Protein AF-A0A8B6E250-F1 (afdb_monomer_lite)

Foldseek 3Di:
DPDPDQAPPDFPPDPPDTLDQVVVLVVLLVVLVVVLVVVAQEDEDEQCPCVPSNVHDNVSVVVSVVVSCVVRNHHYDHDYPDPPDDDD

Sequence (88 aa):
QWDFGTTDQNFRNIPPYKDTRGNRIIWFKQCLEQLKELNVKTVGLPDHIGCGLGGGDWTAYFQIIENFAKANDINFILVRQSFLQKWI

InterPro domains:
  IPR043472 Macro domain-like [G3DSA:3.40.220.10] (1-85)
  IPR043472 Macro domain-like [SSF52949] (22-77)

Radius of gyration: 14.99 Å; chains: 1; bounding box: 33×29×38 Å

Secondary structure (DSSP, 8-state):
------TTT---EETTEE--HHHHHHHHHHHHHHHHHTT-SEEEEETTTTTSTT---HHHHHHHHHHHHHHHT-EEEEE---------

pLDDT: mean 82.01, std 17.09, range [43.88, 97.5]

Organism: Mytilus galloprovincialis (NCBI:txid29158)

Structure (mmCIF, N/CA/C/O backbone):
data_AF-A0A8B6E250-F1
#
_entry.id   AF-A0A8B6E250-F1
#
loop_
_atom_site.group_PDB
_atom_site.id
_atom_site.type_symbol
_atom_site.label_atom_id
_atom_site.label_alt_id
_atom_site.label_comp_id
_atom_site.label_asym_id
_atom_site.label_entity_id
_atom_site.label_seq_id
_atom_site.pdbx_PDB_ins_code
_atom_site.Cartn_x
_atom_site.Cartn_y
_atom_site.Cartn_z
_atom_site.occupancy
_atom_site.B_iso_or_equiv
_atom_site.auth_seq_id
_atom_site.auth_comp_id
_atom_site.auth_asym_id
_atom_site.auth_atom_id
_atom_site.pdbx_PDB_model_num
ATOM 1 N N . GLN A 1 1 ? -13.645 9.596 -18.132 1.00 46.41 1 GLN A N 1
ATOM 2 C CA . GLN A 1 1 ? -12.379 9.453 -18.886 1.00 46.41 1 GLN A CA 1
ATOM 3 C C . GLN A 1 1 ? -12.152 7.956 -19.085 1.00 46.41 1 GLN A C 1
ATOM 5 O O . GLN A 1 1 ? -11.817 7.298 -18.115 1.00 46.41 1 GLN A O 1
ATOM 10 N N . TRP A 1 2 ? -12.467 7.415 -20.272 1.00 48.47 2 TRP A N 1
ATOM 11 C CA . TRP A 1 2 ? -12.761 5.979 -20.498 1.00 48.47 2 TRP A CA 1
ATOM 12 C C . TRP A 1 2 ? -11.829 5.269 -21.493 1.00 48.47 2 TRP A C 1
ATOM 14 O O . TRP A 1 2 ? -12.205 4.264 -22.080 1.00 48.47 2 TRP A O 1
ATOM 24 N N . ASP A 1 3 ? -10.614 5.773 -21.679 1.00 50.91 3 ASP A N 1
ATOM 25 C CA . ASP A 1 3 ? -9.599 5.073 -22.469 1.00 50.91 3 ASP A CA 1
ATOM 26 C C . ASP A 1 3 ? -8.415 4.750 -21.557 1.00 50.91 3 ASP A C 1
ATOM 28 O O . ASP A 1 3 ? -7.666 5.652 -21.158 1.00 50.91 3 ASP A O 1
ATOM 32 N N . PHE A 1 4 ? -8.350 3.485 -21.129 1.00 55.28 4 PHE A N 1
ATOM 33 C CA . PHE A 1 4 ? -7.410 2.985 -20.125 1.00 55.28 4 PHE A CA 1
ATOM 34 C C . PHE A 1 4 ? -6.047 2.590 -20.697 1.00 55.28 4 PHE A C 1
ATOM 36 O O . PHE A 1 4 ? -5.147 2.345 -19.900 1.00 55.28 4 PHE A O 1
ATOM 43 N N . GLY A 1 5 ? -5.861 2.590 -22.025 1.00 51.44 5 GLY A N 1
ATOM 44 C CA . GLY A 1 5 ? -4.598 2.201 -22.658 1.00 51.44 5 GLY A CA 1
ATOM 45 C C . GLY A 1 5 ? -4.204 0.738 -22.392 1.00 51.44 5 GLY A C 1
ATOM 46 O O . GLY A 1 5 ? -4.426 0.170 -21.326 1.00 51.44 5 GLY A O 1
ATOM 47 N N . THR A 1 6 ? -3.605 0.077 -23.376 1.00 49.16 6 THR A N 1
ATOM 48 C CA . THR A 1 6 ? -3.020 -1.256 -23.173 1.00 49.16 6 THR A CA 1
ATOM 49 C C . THR A 1 6 ? -1.685 -1.128 -22.446 1.00 49.16 6 THR A C 1
ATOM 51 O O . THR A 1 6 ? -0.820 -0.330 -22.817 1.00 49.16 6 THR A O 1
ATOM 54 N N . THR A 1 7 ? -1.526 -1.914 -21.390 1.00 56.12 7 THR A N 1
ATOM 55 C CA . THR A 1 7 ? -0.738 -1.558 -20.208 1.00 56.12 7 THR A CA 1
ATOM 56 C C . THR A 1 7 ? 0.750 -1.829 -20.237 1.00 56.12 7 THR A C 1
ATOM 58 O O . THR A 1 7 ? 1.418 -1.536 -19.251 1.00 56.12 7 THR A O 1
ATOM 61 N N . ASP A 1 8 ? 1.287 -2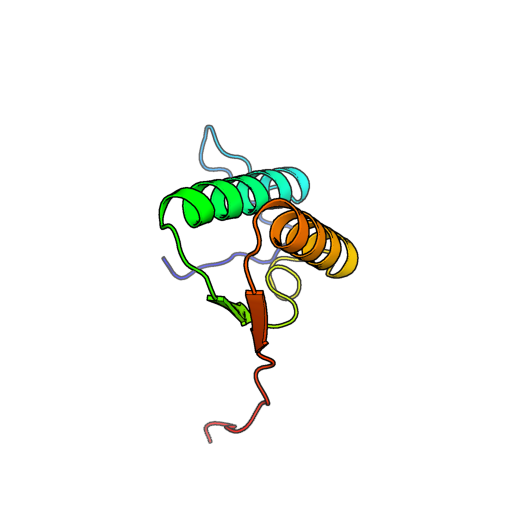.200 -21.395 1.00 53.62 8 ASP A N 1
ATOM 62 C CA . ASP A 1 8 ? 2.724 -2.430 -21.552 1.00 53.62 8 ASP A CA 1
ATOM 63 C C . ASP A 1 8 ? 3.368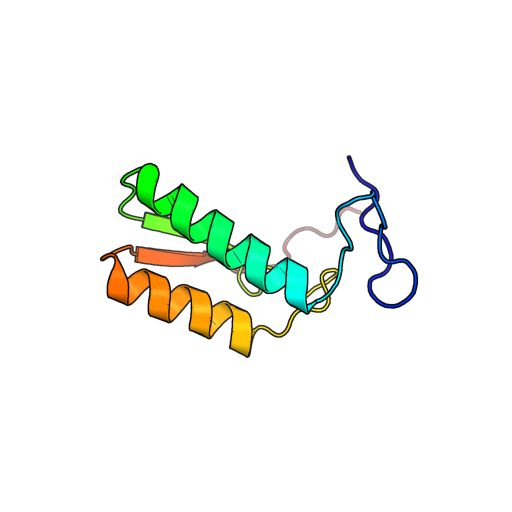 -1.608 -22.680 1.00 53.62 8 ASP A C 1
ATOM 65 O O . ASP A 1 8 ? 4.591 -1.554 -22.771 1.00 53.62 8 ASP A O 1
ATOM 69 N N . GLN A 1 9 ? 2.581 -0.934 -23.532 1.00 53.56 9 GLN A N 1
ATOM 70 C CA . GLN A 1 9 ? 3.117 -0.216 -24.705 1.00 53.56 9 GLN A CA 1
ATOM 71 C C . GLN A 1 9 ? 2.734 1.268 -24.772 1.00 53.56 9 GLN A C 1
ATOM 73 O O . GLN A 1 9 ? 3.380 2.020 -25.494 1.00 53.56 9 GLN A O 1
ATOM 78 N N . ASN A 1 10 ? 1.737 1.715 -23.998 1.00 53.56 10 ASN A N 1
ATOM 79 C CA . ASN A 1 10 ? 1.230 3.090 -24.041 1.00 53.56 10 ASN A CA 1
ATOM 80 C C . ASN A 1 10 ? 1.023 3.656 -22.629 1.00 53.56 10 ASN A C 1
ATOM 82 O O . ASN A 1 10 ? -0.107 3.888 -22.196 1.00 53.56 10 ASN A O 1
ATOM 86 N N . PHE A 1 11 ? 2.114 3.886 -21.888 1.00 60.84 11 PHE A N 1
ATOM 87 C CA . PHE A 1 11 ? 2.032 4.641 -20.637 1.00 60.84 11 PHE A CA 1
ATOM 88 C C . PHE A 1 11 ? 1.503 6.042 -20.935 1.00 60.84 11 PHE A C 1
ATOM 90 O O . PHE A 1 11 ? 2.107 6.794 -21.706 1.00 60.84 11 PHE A O 1
ATOM 97 N N . ARG A 1 12 ? 0.383 6.418 -20.313 1.00 62.75 12 ARG A N 1
ATOM 98 C CA . ARG A 1 12 ? -0.114 7.788 -20.414 1.00 62.75 12 ARG A CA 1
ATOM 99 C C . ARG A 1 12 ? 0.877 8.685 -19.676 1.00 62.75 12 ARG A C 1
ATOM 101 O O . ARG A 1 12 ? 0.973 8.662 -18.451 1.00 62.75 12 ARG A O 1
ATOM 108 N N . ASN A 1 13 ? 1.666 9.429 -20.438 1.00 67.44 13 ASN A N 1
ATOM 109 C CA . ASN A 1 13 ? 2.564 10.440 -19.907 1.00 67.44 13 ASN A CA 1
ATOM 110 C C . ASN A 1 13 ? 1.802 11.762 -19.908 1.00 67.44 13 ASN A C 1
ATOM 112 O O . ASN A 1 13 ? 1.627 12.378 -20.958 1.00 67.44 13 ASN A O 1
ATOM 116 N N . ILE A 1 14 ? 1.298 12.157 -18.742 1.00 72.56 14 ILE A N 1
ATOM 117 C CA . ILE A 1 14 ? 0.667 13.459 -18.534 1.00 72.56 14 ILE A CA 1
ATOM 118 C C . ILE A 1 14 ? 1.634 14.232 -17.647 1.00 72.56 14 ILE A C 1
ATOM 120 O O . ILE A 1 14 ? 1.551 14.074 -16.431 1.00 72.56 14 ILE A O 1
ATOM 124 N N . PRO A 1 15 ? 2.575 15.017 -18.202 1.00 75.81 15 PRO A N 1
ATOM 125 C CA . PRO A 1 15 ? 3.553 15.733 -17.394 1.00 75.81 15 PRO A CA 1
ATOM 126 C C . PRO A 1 15 ? 2.872 16.498 -16.244 1.00 75.81 15 PRO A C 1
ATOM 128 O O . PRO A 1 15 ? 1.885 17.191 -16.493 1.00 75.81 15 PRO A O 1
ATOM 131 N N . PRO A 1 16 ? 3.353 16.371 -14.993 1.00 82.00 16 PRO A N 1
ATOM 132 C CA . PRO A 1 16 ? 4.584 15.694 -14.556 1.00 82.00 16 PRO A CA 1
ATOM 133 C C . PRO A 1 16 ? 4.450 14.180 -14.269 1.00 82.00 16 PRO A C 1
ATOM 135 O O . PRO A 1 16 ? 5.431 13.530 -13.908 1.00 82.00 16 PRO A O 1
ATOM 138 N N . TYR A 1 17 ? 3.258 13.605 -14.396 1.00 81.00 17 TYR A N 1
ATOM 139 C CA . TYR A 1 17 ? 2.939 12.235 -14.008 1.00 81.00 17 TYR A CA 1
ATOM 140 C C . TYR A 1 17 ? 3.259 11.220 -15.109 1.00 81.00 17 TYR A C 1
ATOM 142 O O . TYR A 1 17 ? 2.759 11.283 -16.233 1.00 81.00 17 TYR A O 1
ATOM 150 N N . LYS A 1 18 ? 4.067 10.225 -14.740 1.00 84.12 18 LYS A N 1
ATOM 151 C CA . LYS A 1 18 ? 4.369 9.059 -15.574 1.00 84.12 18 LYS A CA 1
ATOM 152 C C . LYS A 1 18 ? 3.645 7.851 -15.015 1.00 84.12 18 LYS A C 1
ATOM 154 O O . LYS A 1 18 ? 3.908 7.454 -13.882 1.00 84.12 18 LYS A O 1
ATOM 159 N N . ASP A 1 19 ? 2.763 7.264 -15.803 1.00 83.06 19 ASP A N 1
ATOM 160 C CA . ASP A 1 19 ? 1.995 6.103 -15.384 1.00 83.06 19 ASP A CA 1
ATOM 161 C C . ASP A 1 19 ? 2.835 4.816 -15.439 1.00 83.06 19 ASP A C 1
ATOM 163 O O . ASP A 1 19 ? 2.752 4.048 -16.384 1.00 83.06 19 ASP A O 1
ATOM 167 N N . THR A 1 20 ? 3.706 4.605 -14.452 1.00 84.69 20 THR A N 1
ATOM 168 C CA . THR A 1 20 ? 4.539 3.397 -14.336 1.00 84.69 20 THR A CA 1
ATOM 169 C C . THR A 1 20 ? 3.983 2.459 -13.269 1.00 84.69 20 THR A C 1
ATOM 171 O O . THR A 1 20 ? 3.305 2.896 -12.339 1.00 84.69 20 THR A O 1
ATOM 174 N N . ARG A 1 21 ? 4.342 1.167 -13.321 1.00 84.25 21 ARG A N 1
ATOM 175 C CA . ARG A 1 21 ? 3.978 0.199 -12.267 1.00 84.25 21 ARG A CA 1
ATOM 176 C C . ARG A 1 21 ? 4.380 0.687 -10.867 1.00 84.25 21 ARG A C 1
ATOM 178 O O . ARG A 1 21 ? 3.587 0.594 -9.938 1.00 84.25 21 ARG A O 1
ATOM 185 N N . GLY A 1 22 ? 5.584 1.245 -10.725 1.00 88.12 22 GLY A N 1
ATOM 186 C CA . GLY A 1 22 ? 6.063 1.791 -9.451 1.00 88.12 22 GLY A CA 1
ATOM 187 C C . GLY A 1 22 ? 5.219 2.970 -8.960 1.00 88.12 22 GLY A C 1
ATOM 188 O O . GLY A 1 22 ? 4.820 2.999 -7.798 1.00 88.12 22 GLY A O 1
ATOM 189 N N . ASN A 1 23 ? 4.873 3.897 -9.856 1.00 88.44 23 ASN A N 1
ATOM 190 C CA . ASN A 1 23 ? 4.039 5.045 -9.503 1.00 88.44 23 ASN A CA 1
ATOM 191 C C . ASN A 1 23 ? 2.609 4.633 -9.140 1.00 88.44 23 ASN A C 1
ATOM 193 O O . ASN A 1 23 ? 2.080 5.142 -8.158 1.00 88.44 23 ASN A O 1
ATOM 197 N N . ARG A 1 24 ? 2.018 3.648 -9.829 1.00 89.75 24 ARG A N 1
ATOM 198 C CA . ARG A 1 24 ? 0.704 3.088 -9.465 1.00 89.75 24 ARG A CA 1
ATOM 199 C C . ARG A 1 24 ? 0.682 2.535 -8.038 1.00 89.75 24 ARG A C 1
ATOM 201 O O . ARG A 1 24 ? -0.296 2.746 -7.329 1.00 89.75 24 ARG A O 1
ATOM 208 N N . ILE A 1 25 ? 1.758 1.879 -7.592 1.00 92.62 25 ILE A N 1
ATOM 209 C CA . ILE A 1 25 ? 1.891 1.396 -6.206 1.00 92.62 25 ILE A CA 1
ATOM 210 C C . ILE A 1 25 ? 1.992 2.559 -5.212 1.00 92.62 25 ILE A C 1
ATOM 212 O O . ILE A 1 25 ? 1.358 2.517 -4.157 1.00 92.62 25 ILE A O 1
ATOM 216 N N . ILE A 1 26 ? 2.767 3.600 -5.535 1.00 94.12 26 ILE A N 1
ATOM 217 C CA . ILE A 1 26 ? 2.883 4.802 -4.695 1.00 94.12 26 ILE A CA 1
ATOM 218 C C . ILE A 1 26 ? 1.517 5.478 -4.550 1.00 94.12 26 ILE A C 1
ATOM 220 O O . ILE A 1 26 ? 1.081 5.745 -3.433 1.00 94.12 26 ILE A O 1
ATOM 224 N N . TRP A 1 27 ? 0.820 5.699 -5.663 1.00 93.50 27 TRP A N 1
ATOM 225 C CA . TRP A 1 27 ? -0.502 6.321 -5.668 1.00 93.50 27 TRP A CA 1
ATOM 226 C C . TRP A 1 27 ? -1.532 5.473 -4.932 1.00 93.50 27 TRP A C 1
ATOM 228 O O . TRP A 1 27 ? -2.315 6.011 -4.160 1.00 93.50 27 TRP A O 1
ATOM 238 N N . PHE A 1 28 ? -1.494 4.149 -5.087 1.00 95.19 28 PHE A N 1
ATOM 239 C CA . PHE A 1 28 ? -2.387 3.263 -4.348 1.00 95.19 28 PHE A CA 1
ATOM 240 C C . PHE A 1 28 ? -2.211 3.404 -2.828 1.00 95.19 28 PHE A C 1
ATOM 242 O O . PHE A 1 28 ? -3.198 3.540 -2.110 1.00 95.19 28 PHE A O 1
ATOM 249 N N . LYS A 1 29 ? -0.965 3.467 -2.335 1.00 96.12 29 LYS A N 1
ATOM 250 C CA . LYS A 1 29 ? -0.686 3.738 -0.913 1.00 96.12 29 LYS A CA 1
ATOM 251 C C . LYS A 1 29 ? -1.210 5.107 -0.477 1.00 96.12 29 LYS A C 1
ATOM 253 O O . LYS A 1 29 ? -1.828 5.207 0.573 1.00 96.12 29 LYS A O 1
ATOM 258 N N . GLN A 1 30 ? -1.013 6.143 -1.293 1.00 96.00 30 GLN A N 1
ATOM 259 C CA . GLN A 1 30 ? -1.537 7.484 -1.007 1.00 96.00 30 GLN A CA 1
ATOM 260 C C . GLN A 1 30 ? -3.069 7.500 -0.921 1.00 96.00 30 GLN A C 1
ATOM 262 O O . GLN A 1 30 ? -3.618 8.151 -0.039 1.00 96.00 30 GLN A O 1
ATOM 267 N N . CYS A 1 31 ? -3.764 6.752 -1.784 1.00 95.25 31 CYS A N 1
ATOM 268 C CA . CYS A 1 31 ? -5.2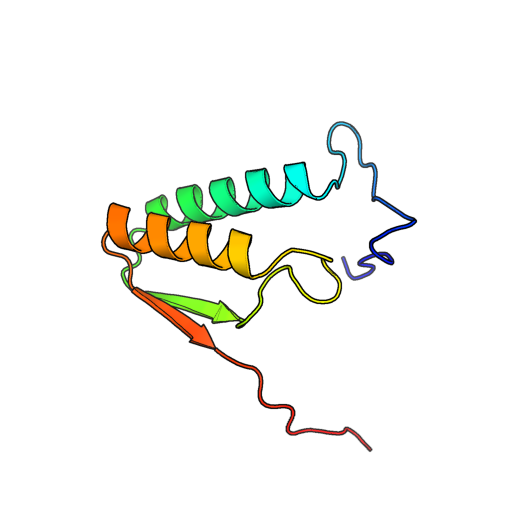17 6.605 -1.703 1.00 95.25 31 CYS A CA 1
ATOM 269 C C . CYS A 1 31 ? -5.662 5.927 -0.399 1.00 95.25 31 CYS A C 1
ATOM 271 O O . CYS A 1 31 ? -6.683 6.318 0.160 1.00 95.25 31 CYS A O 1
ATOM 273 N N . LEU A 1 32 ? -4.914 4.938 0.101 1.00 95.38 32 LEU A N 1
ATOM 274 C CA . LEU A 1 32 ? -5.203 4.321 1.399 1.00 95.38 32 LEU A CA 1
ATOM 275 C C . LEU A 1 32 ? -5.003 5.315 2.552 1.00 95.38 32 LEU A C 1
ATOM 277 O O . LEU A 1 32 ? -5.865 5.412 3.420 1.00 95.38 32 LEU A O 1
ATOM 281 N N . GLU A 1 33 ? -3.934 6.115 2.533 1.00 95.12 33 GLU A N 1
ATOM 282 C CA . GLU A 1 33 ? -3.736 7.166 3.543 1.00 95.12 33 GLU A CA 1
ATOM 283 C C . GLU A 1 33 ? -4.870 8.200 3.527 1.00 95.12 33 GLU A C 1
ATOM 285 O O . GLU A 1 33 ? -5.396 8.543 4.578 1.00 95.12 33 GLU A O 1
ATOM 290 N N . GLN A 1 34 ? -5.337 8.625 2.351 1.00 94.50 34 GLN A N 1
ATOM 291 C CA . GLN A 1 34 ? -6.508 9.510 2.254 1.00 94.50 34 GLN A CA 1
ATOM 292 C C . GLN A 1 34 ? -7.785 8.839 2.772 1.00 94.50 34 GLN A C 1
ATOM 294 O O . GLN A 1 34 ? -8.628 9.478 3.395 1.00 94.50 34 GLN A O 1
ATOM 299 N N . LEU A 1 35 ? -7.936 7.531 2.554 1.00 91.75 35 LEU A N 1
ATOM 300 C CA . LEU A 1 35 ? -9.072 6.776 3.071 1.00 91.75 35 LEU A CA 1
ATOM 301 C C . LEU A 1 35 ? -9.097 6.767 4.606 1.00 91.75 35 LEU A C 1
ATOM 303 O O . LEU A 1 35 ? -10.178 6.825 5.194 1.00 91.75 35 LEU A O 1
ATOM 307 N N . LYS A 1 36 ? -7.931 6.736 5.263 1.00 89.75 36 LYS A N 1
ATOM 308 C CA . LYS A 1 36 ? -7.825 6.837 6.727 1.00 89.75 36 LYS A CA 1
ATOM 309 C C . LYS A 1 36 ? -8.467 8.116 7.263 1.00 89.75 36 LYS A C 1
ATOM 311 O O . LYS A 1 36 ? -9.126 8.078 8.300 1.00 89.75 36 LYS A O 1
ATOM 316 N N . GLU A 1 37 ? -8.306 9.232 6.554 1.00 92.25 37 GL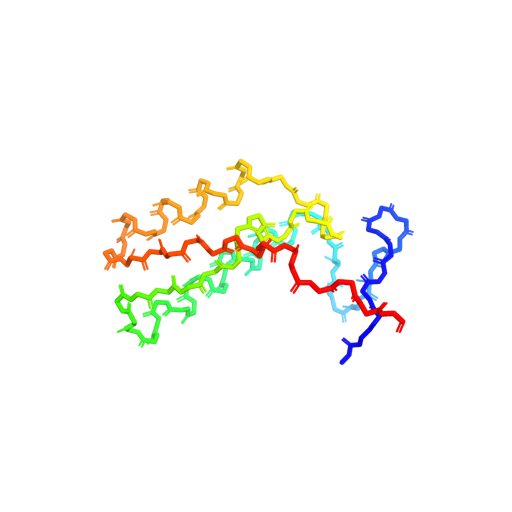U A N 1
ATOM 317 C CA . GLU A 1 37 ? -8.849 10.540 6.946 1.00 92.25 37 GLU A CA 1
ATOM 318 C C . GLU A 1 37 ? -10.386 10.554 6.969 1.00 92.25 37 GLU A C 1
ATOM 320 O O . GLU A 1 37 ? -10.989 11.356 7.679 1.00 92.25 37 GLU A O 1
ATOM 325 N N . LEU A 1 38 ? -11.031 9.620 6.259 1.00 90.81 38 LEU A N 1
ATOM 326 C CA . LEU A 1 38 ? -12.488 9.468 6.235 1.00 90.81 38 LEU A CA 1
ATOM 327 C C . LEU A 1 38 ? -13.052 8.751 7.476 1.00 90.81 38 LEU A C 1
ATOM 329 O O . LEU A 1 38 ? -14.270 8.647 7.606 1.00 90.81 38 LEU A O 1
ATOM 333 N N . ASN A 1 39 ? -12.196 8.247 8.377 1.00 88.88 39 ASN A N 1
ATOM 334 C CA . ASN A 1 39 ? -12.576 7.544 9.611 1.00 88.88 39 ASN A CA 1
ATOM 335 C C . ASN A 1 39 ? -13.572 6.381 9.391 1.00 88.88 39 ASN A C 1
ATOM 337 O O . ASN A 1 39 ? -14.490 6.144 10.180 1.00 88.88 39 ASN A O 1
ATOM 341 N N . VAL A 1 40 ? -13.407 5.652 8.285 1.00 92.56 40 VAL A N 1
ATOM 342 C CA . VAL A 1 40 ? -14.233 4.487 7.951 1.00 92.56 40 VAL A CA 1
ATOM 343 C C . VAL A 1 40 ? -13.732 3.236 8.673 1.00 92.56 40 VAL A C 1
ATOM 345 O O . VAL A 1 40 ? -12.533 3.011 8.800 1.00 92.56 40 VAL A O 1
ATOM 348 N N . LYS A 1 41 ? -14.659 2.379 9.113 1.00 93.25 41 LYS A N 1
ATOM 349 C CA . LYS A 1 41 ? -14.333 1.095 9.76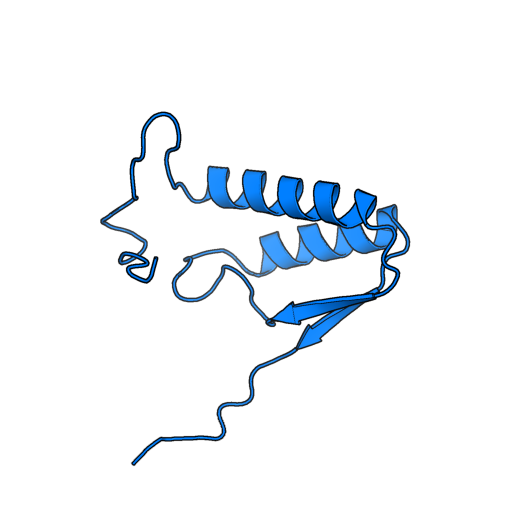2 1.00 93.25 41 LYS A CA 1
ATOM 350 C C . LYS A 1 41 ? -14.352 -0.100 8.821 1.00 93.25 41 LYS A C 1
ATOM 352 O O . LYS A 1 41 ? -13.801 -1.151 9.142 1.00 93.25 41 LYS A O 1
ATOM 357 N N . THR A 1 42 ? -15.001 0.025 7.670 1.00 95.62 42 THR A N 1
ATOM 358 C CA . THR A 1 42 ? -15.099 -1.060 6.695 1.00 95.62 42 THR A CA 1
ATOM 359 C C . THR A 1 42 ? -15.051 -0.513 5.282 1.00 95.62 42 THR A C 1
ATOM 361 O O . THR A 1 42 ? -15.709 0.479 4.976 1.00 95.62 42 THR A O 1
ATOM 364 N N . VAL A 1 43 ? -14.275 -1.173 4.427 1.00 95.31 43 VAL A N 1
ATOM 365 C CA . VAL A 1 43 ? -14.070 -0.786 3.031 1.00 95.31 43 VAL A CA 1
ATOM 366 C C . VAL A 1 43 ? -14.239 -2.006 2.141 1.00 95.31 43 VAL A C 1
ATOM 368 O O . VAL A 1 43 ? -13.576 -3.022 2.335 1.00 95.31 43 VAL A O 1
ATOM 371 N N . GLY A 1 44 ? -15.110 -1.896 1.142 1.00 94.62 44 GLY A N 1
ATOM 372 C CA . GLY A 1 44 ? -15.214 -2.880 0.069 1.00 94.62 44 GLY A CA 1
ATOM 373 C C . GLY A 1 44 ? -14.271 -2.534 -1.081 1.00 94.62 44 GLY A C 1
ATOM 374 O O . GLY A 1 44 ? -14.305 -1.407 -1.573 1.00 94.62 44 GLY A O 1
ATOM 375 N N . LEU A 1 45 ? -13.465 -3.493 -1.538 1.00 93.50 45 LEU A N 1
ATOM 376 C CA . LEU A 1 45 ? -12.646 -3.368 -2.749 1.00 93.50 45 LEU A CA 1
ATOM 377 C C . LEU A 1 45 ? -12.888 -4.559 -3.680 1.00 93.50 45 LEU A C 1
ATOM 379 O O . LEU A 1 45 ? -13.152 -5.660 -3.196 1.00 93.50 45 LEU A O 1
ATOM 383 N N . PRO A 1 46 ? -12.754 -4.390 -5.004 1.00 92.12 46 PRO A N 1
ATOM 384 C CA . PRO A 1 46 ? -12.679 -5.527 -5.907 1.00 92.12 46 PRO A CA 1
ATOM 385 C C . PRO A 1 46 ? -11.510 -6.451 -5.544 1.00 92.12 46 PRO A C 1
ATOM 387 O O . PRO A 1 46 ? -10.390 -5.991 -5.303 1.00 92.12 46 PRO A O 1
ATOM 390 N N . ASP A 1 47 ? -11.769 -7.756 -5.560 1.00 91.00 47 ASP A N 1
ATOM 391 C CA . ASP A 1 47 ? -10.724 -8.779 -5.578 1.00 91.00 47 ASP A CA 1
ATOM 392 C C . ASP A 1 47 ? -9.799 -8.526 -6.787 1.00 91.00 47 ASP A C 1
ATOM 394 O O . ASP A 1 47 ? -10.277 -8.222 -7.883 1.00 91.00 47 ASP A O 1
ATOM 398 N N . HIS A 1 48 ? -8.481 -8.617 -6.589 1.00 92.06 48 HIS A N 1
ATOM 399 C CA . HIS A 1 48 ? -7.473 -8.359 -7.626 1.00 92.06 48 HIS A CA 1
ATOM 400 C C . HIS A 1 48 ? -7.467 -6.926 -8.205 1.00 92.06 48 HIS A C 1
ATOM 402 O O . HIS A 1 48 ? -7.113 -6.716 -9.374 1.00 92.06 48 HIS A O 1
ATOM 408 N N . ILE A 1 49 ? -7.813 -5.910 -7.396 1.00 91.06 49 ILE A N 1
ATOM 409 C CA . ILE A 1 49 ? -7.694 -4.499 -7.805 1.00 91.06 49 ILE A CA 1
ATOM 410 C C . ILE A 1 49 ? -6.286 -4.201 -8.355 1.00 91.06 49 ILE A C 1
ATOM 412 O O . ILE A 1 49 ? -5.271 -4.629 -7.811 1.00 91.06 49 ILE A O 1
ATOM 416 N N . GLY A 1 50 ? -6.227 -3.499 -9.488 1.00 85.12 50 GLY A N 1
ATOM 417 C CA . GLY A 1 50 ? -4.972 -3.128 -10.149 1.00 85.12 50 GLY A CA 1
ATOM 418 C C . GLY A 1 50 ? -4.303 -4.225 -10.991 1.00 85.12 50 GLY A C 1
ATOM 419 O O . GLY A 1 50 ? -3.373 -3.907 -11.727 1.00 85.12 50 GLY A O 1
ATOM 420 N N . CYS A 1 51 ? -4.772 -5.478 -10.958 1.00 85.62 51 CYS A N 1
ATOM 421 C CA . CYS A 1 51 ? -4.047 -6.614 -11.554 1.00 85.62 51 CYS A CA 1
ATOM 422 C C . CYS A 1 51 ? -4.502 -7.011 -12.966 1.00 85.62 51 CYS A C 1
ATOM 424 O O . CYS A 1 51 ? -3.718 -7.596 -13.700 1.00 85.62 51 CYS A O 1
ATOM 426 N N . GLY A 1 52 ? -5.744 -6.692 -13.354 1.00 81.19 52 GLY A N 1
ATOM 427 C CA . GLY A 1 52 ? -6.292 -6.992 -14.685 1.00 81.19 52 GLY A CA 1
ATOM 428 C C . GLY A 1 52 ? -5.655 -6.135 -15.779 1.00 81.19 52 GLY A C 1
ATOM 429 O O . GLY A 1 52 ? -4.468 -6.247 -16.064 1.00 81.19 52 GLY A O 1
ATOM 430 N N . LEU A 1 53 ? -6.424 -5.210 -16.364 1.00 74.69 53 LEU A N 1
ATOM 431 C CA . LEU A 1 53 ? -5.843 -4.265 -17.321 1.00 74.69 53 LEU A CA 1
ATOM 432 C C . LEU A 1 53 ? -4.661 -3.521 -16.697 1.00 74.69 53 LEU A C 1
ATOM 434 O O . LEU A 1 53 ? -3.653 -3.393 -17.354 1.00 74.69 53 LEU A O 1
ATOM 438 N N . GLY A 1 54 ? -4.699 -3.155 -15.414 1.00 71.25 54 GLY A N 1
ATOM 439 C CA . GLY A 1 54 ? -3.606 -2.442 -14.741 1.00 71.25 54 GLY A CA 1
ATOM 440 C C . GLY A 1 54 ? -2.244 -3.158 -14.670 1.00 71.25 54 GLY A C 1
ATOM 441 O O . GLY A 1 54 ? -1.266 -2.499 -14.310 1.00 71.25 54 GLY A O 1
ATOM 442 N N . GLY A 1 55 ? -2.144 -4.454 -15.000 1.00 80.19 55 GLY A N 1
ATOM 443 C CA . GLY A 1 55 ? -0.871 -5.192 -15.043 1.00 80.19 55 GLY A CA 1
ATOM 444 C C . GLY A 1 55 ? -0.109 -5.234 -13.709 1.00 80.19 55 GLY A C 1
ATOM 445 O O . GLY A 1 55 ? 1.121 -5.364 -13.692 1.00 80.19 55 GLY A O 1
ATOM 446 N N . GLY A 1 56 ? -0.817 -5.026 -12.597 1.00 84.88 56 GLY A N 1
ATOM 447 C CA . GLY A 1 56 ? -0.290 -5.096 -11.240 1.00 84.88 56 GLY A CA 1
ATOM 448 C C . GLY A 1 56 ? -0.086 -6.531 -10.755 1.00 84.88 56 GLY A C 1
ATOM 449 O O . GLY A 1 56 ? -0.682 -7.471 -11.273 1.00 84.88 56 GLY A O 1
ATOM 450 N N . ASP A 1 57 ? 0.754 -6.687 -9.735 1.00 91.50 57 ASP A N 1
ATOM 451 C CA . ASP A 1 57 ? 0.954 -7.958 -9.038 1.00 91.50 57 ASP A CA 1
ATOM 452 C C . ASP A 1 57 ? 0.061 -8.014 -7.799 1.00 91.50 57 ASP A C 1
ATOM 454 O O . ASP A 1 57 ? 0.265 -7.261 -6.842 1.00 91.50 57 ASP A O 1
ATOM 458 N N . TRP A 1 58 ? -0.912 -8.923 -7.807 1.00 93.69 58 TRP A N 1
ATOM 459 C CA . TRP A 1 58 ? -1.873 -9.042 -6.717 1.00 93.69 58 TRP A CA 1
ATOM 460 C C . TRP A 1 58 ? -1.210 -9.301 -5.372 1.00 93.69 58 TRP A C 1
ATOM 462 O O . TRP A 1 58 ? -1.652 -8.747 -4.370 1.00 93.69 58 TRP A O 1
ATOM 472 N N . THR A 1 59 ? -0.115 -10.060 -5.347 1.00 95.38 59 THR A N 1
ATOM 473 C CA . THR A 1 59 ? 0.621 -10.351 -4.113 1.00 95.38 59 THR A CA 1
ATOM 474 C C . THR A 1 59 ? 1.087 -9.057 -3.448 1.00 95.38 59 THR A C 1
ATOM 476 O O . THR A 1 59 ? 0.875 -8.859 -2.251 1.00 95.38 59 THR A O 1
ATOM 479 N N . ALA A 1 60 ? 1.650 -8.136 -4.234 1.00 94.00 60 ALA A N 1
ATOM 480 C CA . ALA A 1 60 ? 2.096 -6.837 -3.749 1.00 94.00 60 ALA A CA 1
ATOM 481 C C . ALA A 1 60 ? 0.928 -5.956 -3.270 1.00 94.00 60 ALA A C 1
ATOM 483 O O . ALA A 1 60 ? 1.006 -5.362 -2.193 1.00 94.00 60 ALA A O 1
ATOM 484 N N . TYR A 1 61 ? -0.166 -5.877 -4.035 1.00 95.38 61 TYR A N 1
ATOM 485 C CA . TYR A 1 61 ? -1.347 -5.092 -3.646 1.00 95.38 61 TYR A CA 1
ATOM 486 C C . TYR A 1 61 ? -2.001 -5.639 -2.374 1.00 95.38 61 TYR A C 1
ATOM 488 O O . TYR A 1 61 ? -2.317 -4.872 -1.465 1.00 95.38 61 TYR A O 1
ATOM 496 N N . PHE A 1 62 ? -2.154 -6.957 -2.284 1.00 96.56 62 PHE A N 1
ATOM 497 C CA . PHE A 1 62 ? -2.736 -7.626 -1.130 1.00 96.56 62 PHE A CA 1
ATOM 498 C C . PHE A 1 62 ? -1.910 -7.387 0.137 1.00 96.56 62 PHE A C 1
ATOM 500 O O . PHE A 1 62 ? -2.473 -6.999 1.157 1.00 96.56 62 PHE A O 1
ATOM 507 N N . GLN A 1 63 ? -0.579 -7.509 0.067 1.00 97.38 63 GLN A N 1
ATOM 508 C CA . GLN A 1 63 ? 0.304 -7.193 1.198 1.00 97.38 63 GLN A CA 1
ATOM 509 C C . GLN A 1 63 ? 0.173 -5.733 1.653 1.00 97.38 63 GLN A C 1
ATOM 511 O O . GLN A 1 63 ? 0.191 -5.454 2.851 1.00 97.38 63 GLN A O 1
ATOM 516 N N . ILE A 1 64 ? 0.031 -4.787 0.718 1.00 97.06 64 ILE A N 1
ATOM 517 C CA . ILE A 1 64 ? -0.187 -3.373 1.051 1.00 97.06 64 ILE A CA 1
ATOM 518 C C . ILE A 1 64 ? -1.516 -3.194 1.795 1.00 97.06 64 ILE A C 1
ATOM 520 O O . ILE A 1 64 ? -1.531 -2.544 2.839 1.00 97.06 64 ILE A O 1
ATOM 524 N N . ILE A 1 65 ? -2.604 -3.785 1.289 1.00 97.19 65 ILE A N 1
ATOM 525 C CA . ILE A 1 65 ? -3.934 -3.716 1.914 1.00 97.19 65 ILE A CA 1
ATOM 526 C C . ILE A 1 65 ? -3.899 -4.345 3.308 1.00 97.19 65 ILE A C 1
ATOM 528 O O . ILE A 1 65 ? -4.368 -3.735 4.264 1.00 97.19 65 ILE A O 1
ATOM 532 N N . GLU A 1 66 ? -3.316 -5.536 3.443 1.00 97.25 66 GLU A N 1
ATOM 533 C CA . GLU A 1 66 ? -3.259 -6.268 4.709 1.00 97.25 66 GLU A CA 1
ATOM 534 C C . GLU A 1 66 ? -2.471 -5.496 5.778 1.00 97.25 66 GLU A C 1
ATOM 536 O O . GLU A 1 66 ? -2.936 -5.342 6.910 1.00 97.25 66 GLU A O 1
ATOM 541 N N . ASN A 1 67 ? -1.297 -4.967 5.422 1.00 97.50 67 ASN A N 1
ATOM 542 C CA . ASN A 1 67 ? -0.484 -4.172 6.340 1.00 97.50 67 ASN A CA 1
ATOM 543 C C . ASN A 1 67 ? -1.202 -2.884 6.753 1.00 97.50 67 ASN A C 1
ATOM 545 O O . ASN A 1 67 ? -1.193 -2.519 7.929 1.00 97.50 67 ASN A O 1
ATOM 549 N N . PHE A 1 68 ? -1.855 -2.215 5.801 1.00 96.75 68 PHE A N 1
ATOM 550 C CA . PHE A 1 68 ? -2.613 -1.000 6.070 1.00 96.75 68 PHE A CA 1
ATOM 551 C C . PHE A 1 68 ? -3.826 -1.263 6.978 1.00 96.75 68 PHE A C 1
ATOM 553 O O . PHE A 1 68 ? -4.061 -0.503 7.918 1.00 96.75 68 PHE A O 1
ATOM 560 N N . ALA A 1 69 ? -4.554 -2.359 6.744 1.00 96.19 69 ALA A N 1
ATOM 561 C CA . ALA A 1 69 ? -5.688 -2.794 7.557 1.00 96.19 69 ALA A CA 1
ATOM 562 C C . ALA A 1 69 ? -5.280 -3.041 9.017 1.00 96.19 69 ALA A C 1
ATOM 564 O O . ALA A 1 69 ? -5.894 -2.494 9.934 1.00 96.19 69 ALA A O 1
ATOM 565 N N . LYS A 1 70 ? -4.194 -3.804 9.226 1.00 95.69 70 LYS A N 1
ATOM 566 C CA . LYS A 1 70 ? -3.651 -4.116 10.560 1.00 95.69 70 LYS A CA 1
ATOM 567 C C . LYS A 1 70 ? -3.181 -2.865 11.301 1.00 95.69 70 LYS A C 1
ATOM 569 O O . LYS A 1 70 ? -3.432 -2.738 12.493 1.00 95.69 70 LYS A O 1
ATOM 574 N N . ALA A 1 71 ? -2.515 -1.943 10.607 1.00 96.06 71 ALA A N 1
ATOM 575 C CA . ALA A 1 71 ? -1.969 -0.735 11.220 1.00 96.06 71 ALA A CA 1
ATOM 576 C C . ALA A 1 71 ? -3.040 0.291 11.633 1.00 96.06 71 ALA A C 1
ATOM 578 O O . ALA A 1 71 ? -2.776 1.117 12.504 1.00 96.06 71 ALA A O 1
ATOM 579 N N . ASN A 1 72 ? -4.222 0.263 11.008 1.00 94.75 72 ASN A N 1
ATOM 580 C CA . ASN A 1 72 ? -5.250 1.291 11.196 1.00 94.75 72 ASN A CA 1
ATOM 581 C C . ASN A 1 72 ? -6.584 0.763 11.749 1.00 94.75 72 ASN A C 1
ATOM 583 O O . ASN A 1 72 ? -7.515 1.554 11.882 1.00 94.75 72 ASN A O 1
ATOM 587 N N . ASP A 1 73 ? -6.690 -0.530 12.083 1.00 93.62 73 ASP A N 1
ATOM 588 C CA . ASP A 1 73 ? -7.938 -1.156 12.557 1.00 93.62 73 ASP A CA 1
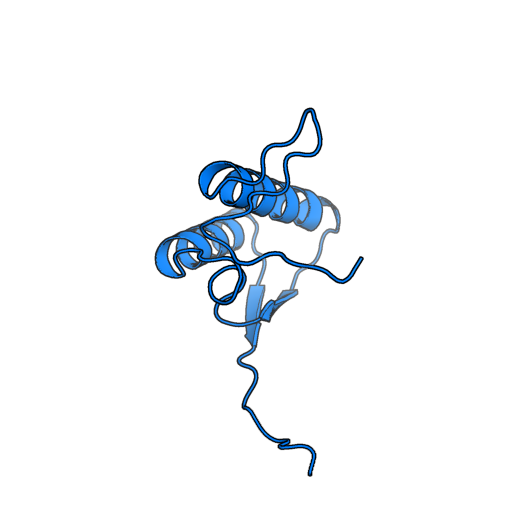ATOM 589 C C . ASP A 1 73 ? -9.115 -0.915 11.583 1.00 93.62 73 ASP A C 1
ATOM 591 O O . ASP A 1 73 ? -10.196 -0.441 11.948 1.00 93.62 73 ASP A O 1
ATOM 595 N N . ILE A 1 74 ? -8.872 -1.192 10.295 1.00 95.44 74 ILE A N 1
ATOM 596 C CA . ILE A 1 74 ? -9.862 -1.070 9.213 1.00 95.44 74 ILE A CA 1
ATOM 597 C C . ILE A 1 74 ? -10.131 -2.453 8.625 1.00 95.44 74 ILE A C 1
ATOM 599 O O . ILE A 1 74 ? -9.208 -3.154 8.214 1.00 95.44 74 ILE A O 1
ATOM 603 N N . ASN A 1 75 ? -11.406 -2.827 8.523 1.00 96.44 75 ASN A N 1
ATOM 604 C CA . ASN A 1 75 ? -11.817 -4.083 7.907 1.00 96.44 75 ASN A CA 1
ATOM 605 C C . ASN A 1 75 ? -11.951 -3.939 6.380 1.00 96.44 75 ASN A C 1
ATOM 607 O O . ASN A 1 75 ? -12.790 -3.177 5.898 1.00 96.44 75 ASN A O 1
ATOM 611 N N . PHE A 1 76 ? -11.169 -4.695 5.610 1.00 96.06 76 PHE A N 1
ATOM 612 C CA . PHE A 1 76 ? -11.299 -4.743 4.152 1.00 96.06 76 PHE A CA 1
ATOM 613 C C . PHE A 1 76 ? -12.070 -5.984 3.711 1.00 96.06 76 PHE A C 1
ATOM 615 O O . PHE A 1 76 ? -11.692 -7.112 4.020 1.00 96.06 76 PHE A O 1
ATOM 622 N N . ILE A 1 77 ? -13.126 -5.771 2.929 1.00 96.12 77 ILE A N 1
ATOM 623 C CA . ILE A 1 77 ? -13.914 -6.832 2.304 1.00 96.12 77 ILE A CA 1
ATOM 624 C C . ILE A 1 77 ? -13.546 -6.870 0.824 1.00 96.12 77 ILE A C 1
ATOM 626 O O . ILE A 1 77 ? -13.833 -5.935 0.074 1.00 96.12 77 ILE A O 1
ATOM 630 N N . LEU A 1 78 ? -12.906 -7.958 0.402 1.00 94.00 78 LEU A N 1
ATOM 631 C CA . LEU A 1 78 ? -12.537 -8.170 -0.994 1.00 94.00 78 LEU A CA 1
ATOM 632 C C . LEU A 1 78 ? -13.676 -8.881 -1.721 1.00 94.00 78 LEU A C 1
ATOM 634 O O . LEU A 1 78 ? -14.014 -10.025 -1.420 1.00 94.00 78 LEU A O 1
ATOM 638 N N . VAL A 1 79 ? -14.288 -8.180 -2.670 1.00 90.75 79 VAL A N 1
ATOM 639 C CA . VAL A 1 79 ? -15.463 -8.647 -3.401 1.00 90.75 79 VAL A CA 1
ATOM 640 C C . VAL A 1 79 ? -15.026 -9.159 -4.763 1.00 90.75 79 VAL A C 1
ATOM 642 O O . VAL A 1 79 ? -14.573 -8.399 -5.620 1.00 90.75 79 VAL A O 1
ATOM 645 N N . ARG A 1 80 ? -15.190 -10.460 -4.992 1.00 85.44 80 ARG A N 1
ATOM 646 C CA . ARG A 1 80 ? -14.997 -11.044 -6.317 1.00 85.44 80 ARG A CA 1
ATOM 647 C C . ARG A 1 80 ? -16.224 -10.759 -7.175 1.00 85.44 80 ARG A C 1
ATOM 649 O O . ARG A 1 80 ? -17.329 -11.147 -6.806 1.00 85.44 80 ARG A O 1
ATOM 656 N N . GLN A 1 81 ? -16.036 -10.142 -8.340 1.00 65.62 81 GLN A N 1
ATOM 657 C CA . GLN A 1 81 ? -17.081 -10.168 -9.362 1.00 65.62 81 GLN A CA 1
ATOM 658 C C . GLN A 1 81 ? -17.199 -11.601 -9.890 1.00 65.62 81 GLN A C 1
ATOM 660 O O . GLN A 1 81 ? -16.336 -12.079 -10.626 1.00 65.62 81 GLN A O 1
ATOM 665 N N . SER A 1 82 ? -18.256 -12.312 -9.504 1.00 59.72 82 SER A N 1
ATOM 666 C CA . SER A 1 82 ? -18.692 -13.491 -10.240 1.00 59.72 82 SER A CA 1
ATOM 667 C C . SER A 1 82 ? -19.318 -13.014 -11.550 1.00 59.72 82 SER A C 1
ATOM 669 O O . SER A 1 82 ? -20.298 -12.274 -11.563 1.00 59.72 82 SER A O 1
ATOM 671 N N . PHE A 1 83 ? -18.716 -13.408 -12.671 1.00 53.09 83 PHE A N 1
ATOM 672 C CA . PHE A 1 83 ? -19.247 -13.171 -14.011 1.00 53.09 83 PHE A CA 1
ATOM 673 C C . PHE A 1 83 ? -20.603 -13.887 -14.157 1.00 53.09 83 PHE A C 1
ATOM 675 O O . PHE A 1 83 ? -20.673 -15.051 -14.543 1.00 53.09 83 PHE A O 1
ATOM 682 N N . LEU A 1 84 ? -21.694 -13.193 -13.847 1.00 48.38 84 LEU A N 1
ATOM 683 C CA . LEU A 1 84 ? -23.045 -13.546 -14.270 1.00 48.38 84 LEU A CA 1
ATOM 684 C C . LEU A 1 84 ? -23.675 -12.327 -14.937 1.00 48.38 84 LEU A C 1
ATOM 686 O O . LEU A 1 84 ? -24.475 -11.628 -14.334 1.00 48.38 84 LEU A O 1
ATOM 690 N N . GLN A 1 85 ? -23.273 -12.081 -16.185 1.00 43.88 85 GLN A N 1
ATOM 691 C CA . GLN A 1 85 ? -24.157 -11.673 -17.283 1.00 43.88 85 GLN A CA 1
ATOM 692 C C . GLN A 1 85 ? -23.325 -11.550 -18.563 1.00 43.88 85 GLN A C 1
ATOM 694 O O . GLN A 1 85 ? -22.646 -10.555 -18.807 1.00 43.88 85 GLN A O 1
ATOM 699 N N . LYS A 1 86 ? -23.386 -12.593 -19.399 1.00 46.19 86 LYS A N 1
ATOM 700 C CA . LYS A 1 86 ? -23.218 -12.409 -20.841 1.00 46.19 86 LYS A CA 1
ATOM 701 C C . LYS A 1 86 ? -24.410 -11.569 -21.296 1.00 46.19 86 LYS A C 1
ATOM 703 O O . LYS A 1 86 ? -25.543 -12.023 -21.158 1.00 46.19 86 LYS A O 1
ATOM 708 N N . TRP A 1 87 ? -24.158 -10.368 -21.796 1.00 45.16 87 TRP A N 1
ATOM 709 C CA . TRP A 1 87 ? -25.142 -9.672 -22.615 1.00 45.16 87 TRP A CA 1
ATOM 710 C C . TRP A 1 87 ? -25.103 -10.319 -24.003 1.00 45.16 87 TRP A C 1
ATOM 712 O O . TRP A 1 87 ? -24.027 -10.442 -24.592 1.00 45.16 87 TRP A O 1
ATOM 722 N N . ILE A 1 88 ? -26.258 -10.855 -24.407 1.00 56.00 88 ILE A N 1
ATOM 723 C CA . ILE A 1 88 ? -26.566 -11.346 -25.758 1.00 56.00 88 ILE A CA 1
ATOM 724 C C . ILE A 1 88 ? -26.519 -10.162 -26.722 1.00 56.00 88 ILE A C 1
ATOM 726 O O . ILE A 1 88 ? -26.993 -9.078 -26.310 1.00 56.00 88 ILE A O 1
#